Protein AF-A0A947KBM7-F1 (afdb_monomer_lite)

pLDDT: mean 72.54, std 18.6, range [36.53, 95.5]

Secondary structure (DSSP, 8-state):
-HHHHTT-HHHHHHHHHHHHHHHHH-GGG---PSSPHHHHHHHHHHHHHHHHHHHHHHHHHHHHHHHHHHHHHHHHHHHHHHHHHHHHHHTTT-HHHHHTTTTTS--------------------

Foldseek 3Di:
DVVVVVVPLPVVLVVLVVVLVVCVVPVVVDDQDPPGSVVSVVVSVVSVVVVVVVVVVVVVVVVVVVVVVVVVVVVVVVVVVVLVVCCVPCVVPDVVSNCVPVVPDDDDPPPPPDDDDDDDDDDDD

Sequence (125 aa):
MSSKISTRPALLTAQIRQMLHGLNEYTESFVPASPTKTEMESVLTDLEAKLQLQINAAGKAESATQTLYETRDRANFTARRMRDAIYAFFGKHDARIVEFGLDTLKSRKSVVTETETGTEAATTP

Structure (mmCIF, N/CA/C/O backbone):
data_AF-A0A947KBM7-F1
#
_entry.id   AF-A0A947KBM7-F1
#
loop_
_atom_site.group_PDB
_atom_site.id
_atom_site.type_symbol
_atom_site.label_atom_id
_atom_site.label_alt_id
_atom_site.label_comp_id
_atom_site.label_asym_id
_atom_site.label_entity_id
_atom_site.label_seq_id
_atom_site.pdbx_PDB_ins_code
_atom_site.Cartn_x
_atom_site.Cartn_y
_atom_site.Cartn_z
_atom_site.occupancy
_atom_site.B_iso_or_equiv
_atom_site.auth_seq_id
_atom_site.auth_comp_id
_atom_site.auth_asym_id
_atom_site.auth_atom_id
_atom_site.pdbx_PDB_model_num
ATOM 1 N N . MET A 1 1 ? -8.708 -21.489 15.168 1.00 41.66 1 MET A N 1
ATOM 2 C CA . MET A 1 1 ? -9.606 -20.317 15.029 1.00 41.66 1 MET A CA 1
ATOM 3 C C . MET A 1 1 ? -8.831 -19.001 15.173 1.00 41.66 1 MET A C 1
ATOM 5 O O . MET A 1 1 ? -8.898 -18.197 14.257 1.00 41.66 1 MET A O 1
ATOM 9 N N . SER A 1 2 ? -8.019 -18.820 16.226 1.00 53.88 2 SER A N 1
ATOM 10 C CA . SER A 1 2 ? -7.213 -17.600 16.468 1.00 53.88 2 SER A CA 1
ATOM 11 C C . SER A 1 2 ? -6.172 -17.263 15.372 1.00 53.88 2 SER A C 1
ATOM 13 O O . SER A 1 2 ? -6.092 -16.119 14.929 1.00 53.88 2 SER A O 1
ATOM 15 N N . SER A 1 3 ? -5.456 -18.254 14.820 1.00 51.03 3 SER A N 1
ATOM 16 C CA . SER A 1 3 ? -4.372 -18.003 13.844 1.00 51.03 3 SER A CA 1
ATOM 17 C C . SER A 1 3 ? -4.814 -17.433 12.490 1.00 51.03 3 SER A C 1
ATOM 19 O O . SER A 1 3 ? -3.994 -16.883 11.764 1.00 51.03 3 SER A O 1
ATOM 21 N N . LYS A 1 4 ? -6.099 -17.548 12.125 1.00 52.81 4 LYS A N 1
ATOM 22 C CA . LYS A 1 4 ? -6.624 -16.994 10.863 1.00 52.81 4 LYS A CA 1
ATOM 23 C C . LYS A 1 4 ? -7.068 -15.535 11.003 1.00 52.81 4 LYS A C 1
ATOM 25 O O . LYS A 1 4 ? -7.080 -14.815 10.008 1.00 52.81 4 LYS A O 1
ATOM 30 N N . ILE A 1 5 ? -7.403 -15.095 12.217 1.00 53.59 5 ILE A N 1
ATOM 31 C CA . ILE A 1 5 ? -7.858 -13.724 12.491 1.00 53.59 5 ILE A CA 1
ATOM 32 C C . ILE A 1 5 ? -6.657 -12.777 12.604 1.00 53.59 5 ILE A C 1
ATOM 34 O O . ILE A 1 5 ? -6.717 -11.672 12.074 1.00 53.59 5 ILE A O 1
ATOM 38 N N . SER A 1 6 ? -5.529 -13.230 13.168 1.00 56.94 6 SER A N 1
ATOM 39 C CA . SER A 1 6 ? -4.309 -12.405 13.268 1.00 56.94 6 SER A CA 1
ATOM 40 C C . SER A 1 6 ? -3.760 -11.966 11.906 1.00 56.94 6 SER A C 1
ATOM 42 O O . SER A 1 6 ? -3.188 -10.890 11.781 1.00 56.94 6 SER A O 1
ATOM 44 N N . THR A 1 7 ? -3.979 -12.773 10.864 1.00 62.88 7 THR A N 1
ATOM 45 C CA . THR A 1 7 ? -3.552 -12.459 9.490 1.00 62.88 7 THR A CA 1
ATOM 46 C C . THR A 1 7 ? -4.493 -11.507 8.746 1.00 62.88 7 THR A C 1
ATOM 48 O O . THR A 1 7 ? -4.200 -11.116 7.619 1.00 62.88 7 THR A O 1
ATOM 51 N N . ARG A 1 8 ? -5.644 -11.151 9.334 1.00 75.50 8 ARG A N 1
ATOM 52 C CA . ARG A 1 8 ? -6.707 -10.381 8.673 1.00 75.50 8 ARG A CA 1
ATOM 53 C C . ARG A 1 8 ? -7.141 -9.200 9.548 1.00 75.50 8 ARG A C 1
ATOM 55 O O . ARG A 1 8 ? -8.215 -9.262 10.151 1.00 75.50 8 ARG A O 1
ATOM 62 N N . PRO A 1 9 ? -6.353 -8.108 9.585 1.00 78.94 9 PRO A N 1
ATOM 63 C CA . PRO A 1 9 ? -6.628 -6.953 10.441 1.00 78.94 9 PRO A CA 1
ATOM 64 C C . PRO A 1 9 ? -8.023 -6.357 10.209 1.00 78.94 9 PRO A C 1
ATOM 66 O O . PRO A 1 9 ? -8.701 -6.050 11.175 1.00 78.94 9 PRO A O 1
ATOM 69 N N . ALA A 1 10 ? -8.520 -6.318 8.967 1.00 81.31 10 ALA A N 1
ATOM 70 C CA . ALA A 1 10 ? -9.869 -5.824 8.665 1.00 81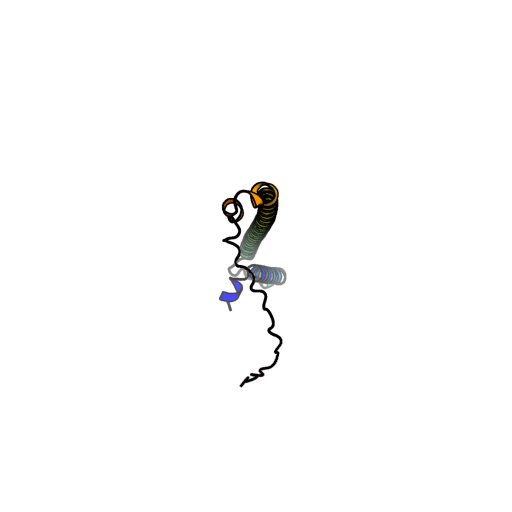.31 10 ALA A CA 1
ATOM 71 C C . ALA A 1 10 ? -11.002 -6.643 9.322 1.00 81.31 10 ALA A C 1
ATOM 73 O O . ALA A 1 10 ? -12.004 -6.078 9.759 1.00 81.31 10 ALA A O 1
ATOM 74 N N . LEU A 1 11 ? -10.850 -7.972 9.419 1.00 84.19 11 LEU A N 1
ATOM 75 C CA . LEU A 1 11 ? -11.830 -8.816 10.114 1.00 84.19 11 LEU A CA 1
ATOM 76 C C . LEU A 1 11 ? -11.767 -8.601 11.625 1.00 84.19 11 LEU A C 1
ATOM 78 O O . LEU A 1 11 ? -12.808 -8.570 12.277 1.00 84.19 11 LEU A O 1
ATOM 82 N N . LEU A 1 12 ? -10.563 -8.420 12.169 1.00 85.25 12 LEU A N 1
ATOM 83 C CA . LEU A 1 12 ? -10.367 -8.114 13.582 1.00 85.25 12 LEU A CA 1
ATOM 84 C C . LEU A 1 12 ? -10.987 -6.752 13.947 1.00 85.25 12 LEU A C 1
ATOM 86 O O . LEU A 1 12 ? -11.706 -6.662 14.937 1.00 85.25 12 LEU A O 1
ATOM 90 N N . THR A 1 13 ? -10.807 -5.725 13.109 1.00 87.00 13 THR A N 1
ATOM 91 C CA . THR A 1 13 ? -11.463 -4.413 13.258 1.00 87.00 13 THR A CA 1
ATOM 92 C C . THR A 1 13 ? -12.987 -4.549 13.290 1.00 87.00 13 THR A C 1
ATOM 94 O O . THR A 1 13 ? -13.643 -3.987 14.165 1.00 87.00 13 THR A O 1
ATOM 97 N N . ALA A 1 14 ? -13.568 -5.329 12.371 1.00 85.94 14 ALA A N 1
ATOM 98 C CA . ALA A 1 14 ? -15.014 -5.552 12.323 1.00 85.94 14 ALA A CA 1
ATOM 99 C C . ALA A 1 14 ? -15.537 -6.264 13.582 1.00 85.94 14 ALA A C 1
ATOM 101 O O . ALA A 1 14 ? -16.569 -5.871 14.124 1.00 85.94 14 ALA A O 1
ATOM 102 N N . GLN A 1 15 ? -14.803 -7.261 14.081 1.00 87.75 15 GLN A N 1
ATOM 103 C CA . GLN A 1 15 ? -15.149 -7.960 15.319 1.00 87.75 15 GLN A CA 1
ATOM 104 C C . GLN A 1 15 ? -15.094 -7.030 16.535 1.00 87.75 15 GLN A C 1
ATOM 106 O O . GLN A 1 15 ? -16.022 -7.031 17.338 1.00 87.75 15 GLN A O 1
ATOM 111 N N . ILE A 1 16 ? -14.058 -6.194 16.658 1.00 88.12 16 ILE A N 1
ATOM 112 C CA . ILE A 1 16 ? -13.946 -5.230 17.764 1.00 88.12 16 ILE A CA 1
ATOM 113 C C . ILE A 1 16 ? -15.085 -4.205 17.720 1.00 88.12 16 ILE A C 1
ATOM 115 O O . ILE A 1 16 ? -15.681 -3.915 18.755 1.00 88.12 16 ILE A O 1
ATOM 119 N N . ARG A 1 17 ? -15.466 -3.722 16.530 1.00 88.88 17 ARG A N 1
ATOM 120 C CA . ARG A 1 17 ? -16.628 -2.834 16.359 1.00 88.88 17 ARG A CA 1
ATOM 121 C C . ARG A 1 17 ? -17.942 -3.501 16.768 1.00 88.88 17 ARG A C 1
ATOM 123 O O . ARG A 1 17 ? -18.750 -2.868 17.439 1.00 88.88 17 ARG A O 1
ATOM 130 N N . GLN A 1 18 ? -18.148 -4.770 16.411 1.00 88.44 18 GLN A N 1
ATOM 131 C CA . GLN A 1 18 ? -19.328 -5.530 16.842 1.00 88.44 18 GLN A CA 1
ATOM 132 C C . GLN A 1 18 ? -19.367 -5.702 18.366 1.00 88.44 18 GLN A C 1
ATOM 134 O O . GLN A 1 18 ? -20.419 -5.521 18.973 1.00 88.44 18 GLN A O 1
ATOM 139 N N . MET A 1 19 ? -18.222 -5.988 18.994 1.00 86.38 19 MET A N 1
ATOM 140 C CA . MET A 1 19 ? -18.129 -6.091 20.454 1.00 86.38 19 MET A CA 1
ATOM 141 C C . MET A 1 19 ? -18.422 -4.747 21.135 1.00 86.38 19 MET A C 1
ATOM 143 O O . MET A 1 19 ? -19.223 -4.705 22.063 1.00 86.38 19 MET A O 1
ATOM 147 N N . LEU A 1 20 ? -17.853 -3.638 20.645 1.00 86.44 20 LEU A N 1
ATOM 148 C CA . LEU A 1 20 ? -18.151 -2.291 21.154 1.00 86.44 20 LEU A CA 1
ATOM 149 C C . LEU A 1 20 ? -19.629 -1.918 21.001 1.00 86.44 20 LEU A C 1
ATOM 151 O O . LEU A 1 20 ? -20.196 -1.283 21.887 1.00 86.44 20 LEU A O 1
ATOM 155 N N . HIS A 1 21 ? -20.262 -2.323 19.899 1.00 87.00 21 HIS A N 1
ATOM 156 C CA . HIS A 1 21 ? -21.684 -2.086 19.690 1.00 87.00 21 HIS A CA 1
ATOM 157 C C . HIS A 1 21 ? -22.537 -2.813 20.735 1.00 87.00 21 HIS A C 1
ATOM 159 O O . HIS A 1 21 ? -23.377 -2.173 21.362 1.00 87.00 21 HIS A O 1
ATOM 165 N N . GLY A 1 22 ? -22.256 -4.095 20.996 1.00 83.38 22 GLY A N 1
ATOM 166 C CA . GLY A 1 22 ? -22.943 -4.856 22.042 1.00 83.38 22 GLY A CA 1
ATOM 167 C C . GLY A 1 22 ? -22.728 -4.271 23.443 1.00 83.38 22 GLY A C 1
ATOM 168 O O . GLY A 1 22 ? -23.668 -4.185 24.226 1.00 83.38 22 GLY A O 1
ATOM 169 N N . LEU A 1 23 ? -21.522 -3.779 23.747 1.00 80.62 23 LEU A N 1
ATOM 170 C CA . LEU A 1 23 ? -21.248 -3.089 25.016 1.00 80.62 23 LEU A CA 1
ATOM 171 C C . LEU A 1 23 ? -22.052 -1.791 25.182 1.00 80.62 23 LEU A C 1
ATOM 173 O O . LEU A 1 23 ? -22.380 -1.417 26.305 1.00 80.62 23 LEU A O 1
ATOM 177 N N . ASN A 1 24 ? -22.367 -1.104 24.083 1.00 82.06 24 ASN A N 1
ATOM 178 C CA . ASN A 1 24 ? -23.186 0.108 24.105 1.00 82.06 24 ASN A CA 1
ATOM 179 C C . ASN A 1 24 ? -24.685 -0.183 24.222 1.00 82.06 24 ASN A C 1
ATOM 181 O O . ASN A 1 24 ? -25.406 0.632 24.788 1.00 82.06 24 ASN A O 1
ATOM 185 N N . GLU A 1 25 ? -25.156 -1.308 23.684 1.00 83.19 25 GLU A N 1
ATOM 186 C CA . GLU A 1 25 ? -26.571 -1.695 23.754 1.00 83.19 25 GLU A CA 1
ATOM 187 C C . GLU A 1 25 ? -26.951 -2.305 25.110 1.00 83.19 25 GLU A C 1
ATOM 189 O O . GLU A 1 25 ? -28.067 -2.103 25.580 1.00 83.19 25 GLU A O 1
ATOM 194 N N . TYR A 1 26 ? -26.025 -3.010 25.766 1.00 77.00 26 TYR A N 1
ATOM 195 C CA . TYR A 1 26 ? -26.283 -3.770 26.996 1.00 77.00 26 TYR A CA 1
ATOM 196 C C . TYR A 1 26 ? -25.571 -3.190 28.229 1.00 77.00 26 TYR A C 1
ATOM 198 O O . TYR A 1 26 ? -25.014 -3.929 29.047 1.00 77.00 26 TYR A O 1
ATOM 206 N N . THR A 1 27 ? -25.590 -1.863 28.376 1.00 69.44 27 THR A N 1
ATOM 207 C CA . THR A 1 27 ? -24.880 -1.125 29.440 1.00 69.44 27 THR A CA 1
ATOM 208 C C . THR A 1 27 ? -25.357 -1.465 30.855 1.00 69.44 27 THR A C 1
ATOM 210 O O . THR A 1 27 ? -24.538 -1.527 31.766 1.00 69.44 27 THR A O 1
ATOM 213 N N . GLU A 1 28 ? -26.651 -1.736 31.049 1.00 65.56 28 GLU A N 1
ATOM 214 C CA . GLU A 1 28 ? -27.248 -2.022 32.369 1.00 65.56 28 GLU A CA 1
ATOM 215 C C . GLU A 1 28 ? -26.870 -3.403 32.930 1.00 65.56 28 GLU A C 1
ATOM 217 O O . GLU A 1 28 ? -26.848 -3.615 34.140 1.00 65.56 28 GLU A O 1
ATOM 222 N N . SER A 1 29 ? -26.533 -4.345 32.049 1.00 64.50 29 SER A N 1
ATOM 223 C CA . SER A 1 29 ? -26.088 -5.705 32.383 1.00 64.50 29 SER A CA 1
ATOM 224 C C . SER A 1 29 ? -24.564 -5.846 32.443 1.00 64.50 29 SER A C 1
ATOM 226 O O . SER A 1 29 ? -24.052 -6.912 32.792 1.00 64.50 29 SER A O 1
ATOM 228 N N . PHE A 1 30 ? -23.826 -4.788 32.097 1.00 60.47 30 PHE A N 1
ATOM 229 C CA . PHE A 1 30 ? -22.375 -4.825 32.012 1.00 60.47 30 PHE A CA 1
ATOM 230 C C . PHE A 1 30 ? -21.730 -4.374 33.326 1.00 60.47 30 PHE A C 1
ATOM 232 O O . PHE A 1 30 ? -21.521 -3.191 33.584 1.00 60.47 30 PHE A O 1
ATOM 239 N N . VAL A 1 31 ? -21.364 -5.344 34.163 1.00 64.06 31 VAL A N 1
ATOM 240 C CA . VAL A 1 31 ? -20.375 -5.128 35.228 1.00 64.06 31 VAL A CA 1
ATOM 241 C C . VAL A 1 31 ? -19.013 -4.982 34.541 1.00 64.06 31 VAL A C 1
ATOM 243 O O . VAL A 1 31 ? -18.712 -5.821 33.692 1.00 64.06 31 VAL A O 1
ATOM 246 N N . PRO A 1 32 ? -18.187 -3.960 34.847 1.00 62.28 32 PRO A N 1
ATOM 247 C CA . PRO A 1 32 ? -16.929 -3.746 34.142 1.00 62.28 32 PRO A CA 1
ATOM 248 C C . PRO A 1 32 ? -16.002 -4.950 34.340 1.00 62.28 32 PRO A C 1
ATOM 250 O O . PRO A 1 32 ? -15.342 -5.095 35.367 1.00 62.28 32 PRO A O 1
ATOM 253 N N . ALA A 1 33 ? -15.976 -5.824 33.340 1.00 66.06 33 ALA A N 1
ATOM 254 C CA . ALA A 1 33 ? -15.047 -6.929 33.230 1.00 66.06 33 ALA A CA 1
ATOM 255 C C . ALA A 1 33 ? -13.924 -6.498 32.287 1.00 66.06 33 ALA A C 1
ATOM 257 O O . ALA A 1 33 ? -14.186 -5.950 31.219 1.00 66.06 33 ALA A O 1
ATOM 258 N N . SER A 1 34 ? -12.675 -6.715 32.699 1.00 65.94 34 SER A N 1
ATOM 259 C CA . SER A 1 34 ? -11.510 -6.495 31.840 1.00 65.94 34 SER A CA 1
ATOM 260 C C . SER A 1 34 ? -11.619 -7.369 30.580 1.00 65.94 34 SER A C 1
ATOM 262 O O . SER A 1 34 ? -11.932 -8.558 30.714 1.00 65.94 34 SER A O 1
ATOM 264 N N . PRO A 1 35 ? -11.346 -6.837 29.373 1.00 69.44 35 PRO A N 1
ATOM 265 C CA . PRO A 1 35 ? -10.906 -5.470 29.058 1.00 69.44 35 PRO A CA 1
ATOM 266 C C . PRO A 1 35 ? -12.032 -4.423 29.093 1.00 69.44 35 PRO A C 1
ATOM 268 O O . PRO A 1 35 ? -13.174 -4.695 28.730 1.00 69.44 35 PRO A O 1
ATOM 271 N N . THR A 1 36 ? -11.696 -3.198 29.502 1.00 83.00 36 THR A N 1
ATOM 272 C CA . THR A 1 36 ? -12.666 -2.094 29.567 1.00 83.00 36 THR A CA 1
ATOM 273 C C . THR A 1 36 ? -13.065 -1.605 28.171 1.00 83.00 36 THR A C 1
ATOM 275 O O . THR A 1 36 ? -12.319 -1.736 27.199 1.00 83.00 36 THR A O 1
ATOM 278 N N . LYS A 1 37 ? -14.240 -0.973 28.060 1.00 82.06 37 LYS A N 1
ATOM 279 C CA . LYS A 1 37 ? -14.694 -0.344 26.809 1.00 82.06 37 LYS A CA 1
ATOM 280 C C . LYS A 1 37 ? -13.647 0.629 26.247 1.00 82.06 37 LYS A C 1
ATOM 282 O O . LYS A 1 37 ? -13.345 0.581 25.060 1.00 82.06 37 LYS A O 1
ATOM 287 N N . THR A 1 38 ? -13.057 1.457 27.107 1.00 84.62 38 THR A N 1
ATOM 288 C CA . THR A 1 38 ? -12.034 2.438 26.724 1.00 84.62 38 THR A CA 1
ATOM 289 C C . THR A 1 38 ? -10.765 1.769 26.191 1.00 84.62 38 THR A C 1
ATOM 291 O O . THR A 1 38 ? -10.182 2.239 25.216 1.00 84.62 38 THR A O 1
ATOM 294 N N . GLU A 1 39 ? -10.348 0.645 26.783 1.00 86.00 39 GLU A N 1
ATOM 295 C CA . GLU A 1 39 ? -9.229 -0.160 26.272 1.00 86.00 39 GLU A CA 1
ATOM 296 C C . GLU A 1 39 ? -9.543 -0.721 24.880 1.00 86.00 39 GLU A C 1
ATOM 298 O O . GLU A 1 39 ? -8.703 -0.661 23.985 1.00 86.00 39 GLU A O 1
ATOM 303 N N . MET A 1 40 ? -10.766 -1.211 24.655 1.00 86.50 40 MET A N 1
ATOM 304 C CA . MET A 1 40 ? -11.183 -1.697 23.337 1.00 86.50 40 MET A CA 1
ATOM 305 C C . MET A 1 40 ? -11.244 -0.584 22.278 1.00 86.50 40 MET A C 1
ATOM 307 O O . MET A 1 40 ? -10.844 -0.816 21.137 1.00 86.50 40 MET A O 1
ATOM 311 N N . GLU A 1 41 ? -11.706 0.617 22.633 1.00 89.88 41 GLU A N 1
ATOM 312 C CA . GLU A 1 41 ? -11.709 1.792 21.745 1.00 89.88 41 GLU A CA 1
ATOM 313 C C . GLU A 1 41 ? -10.285 2.248 21.394 1.00 89.88 41 GLU A C 1
ATOM 315 O O . GLU A 1 41 ? -9.992 2.549 20.233 1.00 89.88 41 GLU A O 1
ATOM 320 N N . SER A 1 42 ? -9.380 2.236 22.376 1.00 90.06 42 SER A N 1
ATOM 321 C CA . SER A 1 42 ? -7.950 2.497 22.180 1.00 90.06 42 SER A CA 1
ATOM 322 C C . SER A 1 42 ? -7.334 1.500 21.196 1.00 90.06 42 SER A C 1
ATOM 324 O O . SER A 1 42 ? -6.725 1.913 20.208 1.00 90.06 42 SER A O 1
ATOM 326 N N . VAL A 1 43 ? -7.544 0.198 21.413 1.00 89.56 43 VAL A N 1
ATOM 327 C CA . VAL A 1 43 ? -7.013 -0.857 20.538 1.00 89.56 43 VAL A CA 1
ATOM 328 C C . VAL A 1 43 ? -7.588 -0.750 19.126 1.00 89.56 43 VAL A C 1
ATOM 330 O O . VAL A 1 43 ? -6.857 -0.939 18.152 1.00 89.56 43 VAL A O 1
ATOM 333 N N . LEU A 1 44 ? -8.878 -0.426 18.991 1.00 91.12 44 LEU A N 1
ATOM 334 C CA . LEU A 1 44 ? -9.508 -0.216 17.689 1.00 91.12 44 LEU A CA 1
ATOM 335 C C . LEU A 1 44 ? -8.859 0.952 16.938 1.00 91.12 44 LEU A C 1
ATOM 337 O O . LEU A 1 44 ? -8.495 0.801 15.773 1.00 91.12 44 LEU A O 1
ATOM 341 N N . THR A 1 45 ? -8.684 2.086 17.617 1.00 92.31 45 THR A N 1
ATOM 342 C CA . THR A 1 45 ? -8.092 3.300 17.041 1.00 92.31 45 THR A CA 1
ATOM 343 C C . THR A 1 45 ? -6.661 3.046 16.571 1.00 92.31 45 THR A C 1
ATOM 345 O O . THR A 1 45 ? -6.303 3.382 15.439 1.00 92.31 45 THR A O 1
ATOM 348 N N . ASP A 1 46 ? -5.852 2.386 17.401 1.00 91.38 46 ASP A N 1
ATOM 349 C CA . ASP A 1 46 ? -4.479 2.028 17.049 1.00 91.38 46 ASP A CA 1
ATOM 350 C C . ASP A 1 46 ? -4.433 1.069 15.853 1.00 91.38 46 ASP A C 1
ATOM 352 O O . ASP A 1 46 ? -3.645 1.265 14.923 1.00 91.38 46 ASP A O 1
ATOM 356 N N . LEU A 1 47 ? -5.298 0.051 15.835 1.00 89.00 47 LEU A N 1
ATOM 357 C CA . LEU A 1 47 ? -5.364 -0.915 14.740 1.00 89.00 47 LEU A CA 1
ATOM 358 C C . LEU A 1 47 ? -5.755 -0.246 13.414 1.00 89.00 47 LEU A C 1
ATOM 360 O O . LEU A 1 47 ? -5.139 -0.523 12.382 1.00 89.00 47 LEU A O 1
ATOM 364 N N . GLU A 1 48 ? -6.740 0.651 13.432 1.00 91.12 48 GLU A N 1
ATOM 365 C CA . GLU A 1 48 ? -7.174 1.412 12.256 1.00 91.12 48 GLU A CA 1
ATOM 366 C C . GLU A 1 48 ? -6.067 2.339 11.741 1.00 91.12 48 GLU A C 1
ATOM 368 O O . GLU A 1 48 ? -5.792 2.365 10.537 1.00 91.12 48 GLU A O 1
ATOM 373 N N . ALA A 1 49 ? -5.353 3.023 12.640 1.00 89.94 49 ALA A N 1
ATOM 374 C CA . ALA A 1 49 ? -4.219 3.866 12.275 1.00 89.94 49 ALA A CA 1
ATOM 375 C C . ALA A 1 49 ? -3.096 3.058 11.600 1.00 89.94 49 ALA A C 1
ATOM 377 O O . ALA A 1 49 ? -2.552 3.470 10.569 1.00 89.94 49 ALA A O 1
ATOM 378 N N . LYS A 1 50 ? -2.753 1.880 12.140 1.00 89.12 50 LYS A N 1
ATOM 379 C CA . LYS A 1 50 ? -1.736 1.000 11.539 1.00 89.12 50 LYS A CA 1
ATOM 380 C C . LYS A 1 50 ? -2.187 0.422 10.198 1.00 89.12 50 LYS A C 1
ATOM 382 O O . LYS A 1 50 ? -1.375 0.360 9.274 1.00 89.12 50 LYS A O 1
ATOM 387 N N . LEU A 1 51 ? -3.462 0.056 10.059 1.00 88.00 51 LEU A N 1
ATOM 388 C CA . LEU A 1 51 ? -4.015 -0.430 8.795 1.00 88.00 51 LEU A CA 1
ATOM 389 C C . LEU A 1 51 ? -3.952 0.652 7.709 1.00 88.00 51 LEU A C 1
ATOM 391 O O . LEU A 1 51 ? -3.512 0.380 6.591 1.00 88.00 51 LEU A O 1
ATOM 395 N N . GLN A 1 52 ? -4.307 1.894 8.047 1.00 89.12 52 GLN A N 1
ATOM 396 C CA . GLN A 1 52 ? -4.226 3.013 7.110 1.00 89.12 52 GLN A CA 1
ATOM 397 C C . GLN A 1 52 ? -2.783 3.289 6.666 1.00 89.12 52 GLN A C 1
ATOM 399 O O . GLN A 1 52 ? -2.530 3.535 5.485 1.00 89.12 52 GLN A O 1
ATOM 404 N N . LEU A 1 53 ? -1.814 3.209 7.585 1.00 90.19 53 LEU A N 1
ATOM 405 C CA . LEU A 1 53 ? -0.393 3.334 7.247 1.00 90.19 53 LEU A CA 1
ATOM 406 C C . LEU A 1 53 ? 0.059 2.252 6.259 1.00 90.19 53 LEU A C 1
ATOM 408 O O . LEU A 1 53 ? 0.774 2.563 5.305 1.00 90.19 53 LEU A O 1
ATOM 412 N N . GLN A 1 54 ? -0.377 1.006 6.455 1.00 86.88 54 GLN A N 1
ATOM 413 C CA . GLN A 1 54 ? -0.060 -0.096 5.548 1.00 86.88 54 GLN A CA 1
ATOM 414 C C . GLN A 1 54 ? -0.653 0.125 4.150 1.00 86.88 54 GLN A C 1
ATOM 416 O O . GLN A 1 54 ? 0.053 -0.060 3.160 1.00 86.88 54 GLN A O 1
ATOM 421 N N . ILE A 1 55 ? -1.913 0.564 4.059 1.00 88.38 55 ILE A N 1
ATOM 422 C CA . ILE A 1 55 ? -2.572 0.888 2.782 1.00 88.38 55 ILE A CA 1
ATOM 423 C C . ILE A 1 55 ? -1.807 1.996 2.050 1.00 88.38 55 ILE A C 1
ATOM 425 O O . ILE A 1 55 ? -1.488 1.860 0.870 1.00 88.38 55 ILE A O 1
ATOM 429 N N . ASN A 1 56 ? -1.438 3.063 2.760 1.00 90.75 56 ASN A N 1
ATOM 430 C CA . ASN A 1 56 ? -0.675 4.167 2.182 1.00 90.75 56 ASN A CA 1
ATOM 431 C C . ASN A 1 56 ? 0.708 3.709 1.683 1.00 90.75 56 ASN A C 1
ATOM 433 O O . ASN A 1 56 ? 1.164 4.149 0.627 1.00 90.75 56 ASN A O 1
ATOM 437 N N . ALA A 1 57 ? 1.386 2.830 2.427 1.00 86.88 57 ALA A N 1
ATOM 438 C CA . ALA A 1 57 ? 2.670 2.265 2.019 1.00 86.88 57 ALA A CA 1
ATOM 439 C C . ALA A 1 57 ? 2.535 1.371 0.776 1.00 86.88 57 ALA A C 1
ATOM 441 O O . ALA A 1 57 ? 3.351 1.481 -0.139 1.00 86.88 57 ALA A O 1
ATOM 442 N N . ALA A 1 58 ? 1.489 0.543 0.709 1.00 88.19 58 ALA A N 1
ATOM 443 C CA . ALA A 1 58 ? 1.192 -0.284 -0.457 1.00 88.19 58 ALA A CA 1
ATOM 444 C C . ALA A 1 58 ? 0.921 0.572 -1.704 1.00 88.19 58 ALA A C 1
ATOM 446 O O . ALA A 1 58 ? 1.533 0.332 -2.741 1.00 88.19 58 ALA A O 1
ATOM 447 N N . GLY A 1 59 ? 0.109 1.629 -1.587 1.00 89.38 59 GLY A N 1
ATOM 448 C CA . GLY A 1 59 ? -0.156 2.548 -2.700 1.00 89.38 59 GLY A CA 1
ATOM 449 C C . GLY A 1 59 ? 1.103 3.270 -3.200 1.00 89.38 59 GLY A C 1
ATOM 450 O O . GLY A 1 59 ? 1.312 3.410 -4.405 1.00 89.38 59 GLY A O 1
ATOM 451 N N . LYS A 1 60 ? 2.007 3.669 -2.291 1.00 91.31 60 LYS A N 1
ATOM 452 C CA . LYS A 1 60 ? 3.320 4.227 -2.670 1.00 91.31 60 LYS A CA 1
ATOM 453 C C . LYS A 1 60 ? 4.188 3.207 -3.411 1.00 91.31 60 LYS A C 1
ATOM 455 O O . LYS A 1 60 ? 4.835 3.566 -4.392 1.00 91.31 60 LYS A O 1
ATOM 460 N N . ALA A 1 61 ? 4.209 1.955 -2.954 1.00 87.81 61 ALA A N 1
ATOM 461 C CA . ALA A 1 61 ? 4.973 0.890 -3.597 1.00 87.81 61 ALA A CA 1
ATOM 462 C C . ALA A 1 61 ? 4.433 0.560 -4.999 1.00 87.81 61 ALA A C 1
ATOM 464 O O . ALA A 1 61 ? 5.217 0.381 -5.933 1.00 87.81 61 ALA A O 1
ATOM 465 N N . GLU A 1 62 ? 3.110 0.536 -5.168 1.00 92.50 62 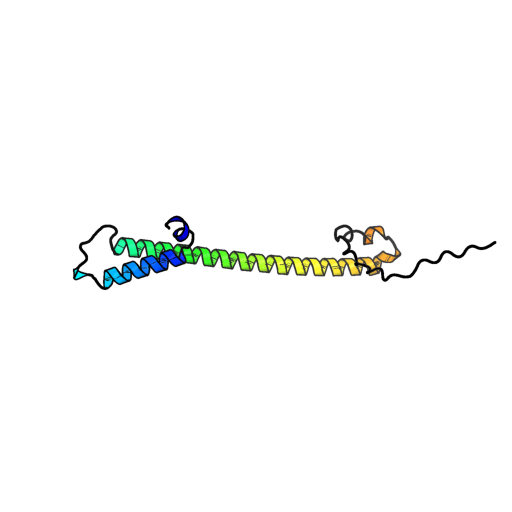GLU A N 1
ATOM 466 C CA . GLU A 1 62 ? 2.453 0.326 -6.461 1.00 92.50 62 GLU A CA 1
ATOM 467 C C . GLU A 1 62 ? 2.793 1.449 -7.449 1.00 92.50 62 GLU A C 1
ATOM 469 O O . GLU A 1 62 ? 3.276 1.179 -8.548 1.00 92.50 62 GLU A O 1
ATOM 474 N N . SER A 1 63 ? 2.666 2.709 -7.024 1.00 93.25 63 SER A N 1
ATOM 475 C CA . SER A 1 63 ? 3.032 3.869 -7.845 1.00 93.25 63 SER A CA 1
ATOM 476 C C . SER A 1 63 ? 4.517 3.870 -8.243 1.00 93.25 63 SER A C 1
ATOM 478 O O . SER A 1 63 ? 4.858 4.123 -9.404 1.00 93.25 63 SER A O 1
ATOM 480 N N . ALA A 1 64 ? 5.415 3.526 -7.314 1.00 91.25 64 ALA A N 1
ATOM 481 C CA . ALA A 1 64 ? 6.843 3.397 -7.604 1.00 91.25 64 ALA A CA 1
ATOM 482 C C . ALA A 1 64 ? 7.123 2.276 -8.620 1.00 91.25 64 ALA A C 1
ATOM 484 O O . ALA A 1 64 ? 7.930 2.446 -9.535 1.00 91.25 64 ALA A O 1
ATOM 485 N N . THR A 1 65 ? 6.420 1.150 -8.493 1.00 92.62 65 THR A N 1
ATOM 486 C CA . THR A 1 65 ? 6.527 0.013 -9.415 1.00 92.62 65 THR A CA 1
ATOM 487 C C . THR A 1 65 ? 6.027 0.379 -10.812 1.00 92.62 65 THR A C 1
ATOM 489 O O . THR A 1 65 ? 6.684 0.065 -11.805 1.00 92.62 65 THR A O 1
ATOM 492 N N . GLN A 1 66 ? 4.912 1.103 -10.906 1.00 94.94 66 GLN A N 1
ATOM 493 C CA . GLN A 1 66 ? 4.405 1.611 -12.177 1.00 94.94 66 GLN A CA 1
ATOM 494 C C . GLN A 1 66 ? 5.418 2.552 -12.848 1.00 94.94 66 GLN A C 1
ATOM 496 O O . GLN A 1 66 ? 5.775 2.350 -14.008 1.00 94.94 66 GLN A O 1
ATOM 501 N N . THR A 1 67 ? 5.959 3.514 -12.096 1.00 95.12 67 THR A N 1
ATOM 502 C CA . THR A 1 67 ? 6.972 4.462 -12.592 1.00 95.12 67 THR A CA 1
ATOM 503 C C . THR A 1 67 ? 8.223 3.743 -13.111 1.00 95.12 67 THR A C 1
ATOM 505 O O . THR A 1 67 ? 8.794 4.116 -14.143 1.00 95.12 67 THR A O 1
ATOM 508 N N . LEU A 1 68 ? 8.653 2.682 -12.421 1.00 94.19 68 LEU A N 1
ATOM 509 C CA . LEU A 1 68 ? 9.771 1.848 -12.854 1.00 94.19 68 LEU A CA 1
ATOM 510 C C . LEU A 1 68 ? 9.481 1.182 -14.205 1.00 94.19 68 LEU A C 1
ATOM 512 O O . LEU A 1 68 ? 10.340 1.206 -15.088 1.00 94.19 68 LEU A O 1
ATOM 516 N N . TYR A 1 69 ? 8.290 0.610 -14.387 1.00 94.56 69 TYR A N 1
ATOM 517 C CA . TYR A 1 69 ? 7.920 -0.031 -15.649 1.00 94.56 69 TYR A CA 1
ATOM 518 C C . TYR A 1 69 ? 7.796 0.964 -16.802 1.00 94.56 69 TYR A C 1
ATOM 520 O O . TYR A 1 69 ? 8.318 0.696 -17.883 1.00 94.56 69 TYR A O 1
ATOM 528 N N . GLU A 1 70 ? 7.218 2.139 -16.568 1.00 95.50 70 GLU A N 1
ATOM 529 C CA . GLU A 1 70 ? 7.165 3.210 -17.570 1.00 95.50 70 GLU A CA 1
ATOM 530 C C . GLU A 1 70 ? 8.574 3.658 -17.991 1.00 95.50 70 GLU A C 1
ATOM 532 O O . GLU A 1 70 ? 8.870 3.812 -19.180 1.00 95.50 70 GLU A O 1
ATOM 537 N N . THR A 1 71 ? 9.480 3.807 -17.021 1.00 94.31 71 THR A N 1
ATOM 538 C CA . THR A 1 71 ? 10.882 4.168 -17.276 1.00 94.31 71 THR A CA 1
ATOM 539 C C . THR A 1 71 ? 11.610 3.068 -18.047 1.00 94.31 71 THR A C 1
ATOM 541 O O . THR A 1 71 ? 12.317 3.357 -19.015 1.00 94.31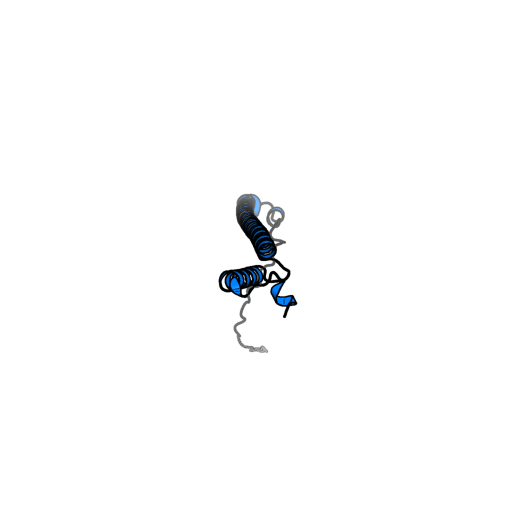 71 THR A O 1
ATOM 544 N N . ARG A 1 72 ? 11.406 1.800 -17.668 1.00 93.12 72 ARG A N 1
ATOM 545 C CA . ARG A 1 72 ? 11.948 0.629 -18.371 1.00 93.12 72 ARG A CA 1
ATOM 546 C C . ARG A 1 72 ? 11.493 0.603 -19.828 1.00 93.12 72 ARG A C 1
ATOM 548 O O . ARG A 1 72 ? 12.306 0.375 -20.722 1.00 93.12 72 ARG A O 1
ATOM 555 N N . ASP A 1 73 ? 10.213 0.841 -20.081 1.00 92.19 73 ASP A N 1
ATOM 556 C CA . ASP A 1 73 ? 9.651 0.777 -21.429 1.00 92.19 73 ASP A CA 1
ATOM 557 C C . ASP A 1 73 ? 10.158 1.933 -22.299 1.00 92.19 73 ASP A C 1
ATOM 559 O O . ASP A 1 73 ? 10.538 1.717 -23.454 1.00 92.19 73 ASP A O 1
ATOM 563 N N . ARG A 1 74 ? 10.298 3.134 -21.722 1.00 91.62 74 ARG A N 1
ATOM 564 C CA . ARG A 1 74 ? 10.953 4.269 -22.387 1.00 91.62 74 ARG A CA 1
ATOM 565 C C . ARG A 1 74 ? 12.416 3.970 -22.718 1.00 91.62 74 ARG A C 1
ATOM 567 O O . ARG A 1 74 ? 12.846 4.233 -23.839 1.00 91.62 74 ARG A O 1
ATOM 574 N N . ALA A 1 75 ? 13.171 3.396 -21.782 1.00 91.00 75 ALA A N 1
ATOM 575 C CA . ALA A 1 75 ? 14.564 3.013 -22.008 1.00 91.00 75 ALA A CA 1
ATOM 576 C C . ALA A 1 75 ? 14.687 1.971 -23.132 1.00 91.00 75 ALA A C 1
ATOM 578 O O . ALA A 1 75 ? 15.508 2.131 -24.035 1.00 91.00 75 ALA A O 1
ATOM 579 N N . ASN A 1 76 ? 13.816 0.957 -23.137 1.00 88.19 76 ASN A N 1
ATOM 580 C CA . ASN A 1 76 ? 13.755 -0.049 -24.197 1.00 88.19 76 ASN A CA 1
ATOM 581 C C . ASN A 1 76 ? 13.449 0.566 -25.566 1.00 88.19 76 ASN A C 1
ATOM 583 O O . ASN A 1 76 ? 14.070 0.195 -26.562 1.00 88.19 76 ASN A O 1
ATOM 587 N N . PHE A 1 77 ? 12.507 1.506 -25.633 1.00 88.19 77 PHE A N 1
ATOM 588 C CA . PHE A 1 77 ? 12.181 2.203 -26.873 1.00 88.19 77 PHE A CA 1
ATOM 589 C C . PHE A 1 77 ? 13.369 3.017 -27.400 1.00 88.19 77 PHE A C 1
ATOM 591 O O . PHE A 1 77 ? 13.718 2.907 -28.576 1.00 88.19 77 PHE A O 1
ATOM 598 N N . THR A 1 78 ? 14.037 3.777 -26.531 1.00 87.88 78 THR A N 1
ATOM 599 C CA . THR 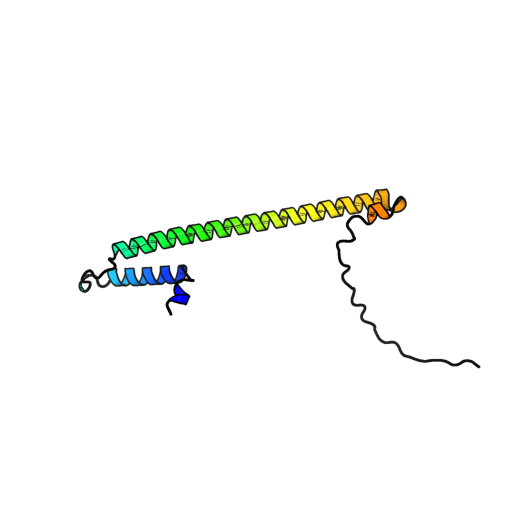A 1 78 ? 15.241 4.537 -26.895 1.00 87.88 78 THR A CA 1
ATOM 600 C C . THR A 1 78 ? 16.358 3.614 -27.376 1.00 87.88 78 THR A C 1
ATOM 602 O O . THR A 1 78 ? 16.962 3.879 -28.414 1.00 87.88 78 THR A O 1
ATOM 605 N N . ALA A 1 79 ? 16.595 2.498 -26.682 1.00 85.62 79 ALA A N 1
ATOM 606 C CA . ALA A 1 79 ? 17.598 1.514 -27.077 1.00 85.62 79 ALA A CA 1
ATOM 607 C C . ALA A 1 79 ? 17.300 0.904 -28.456 1.00 85.62 79 ALA A C 1
ATOM 609 O O . ALA A 1 79 ? 18.213 0.758 -29.267 1.00 85.62 79 ALA A O 1
ATOM 610 N N . ARG A 1 80 ? 16.029 0.598 -28.757 1.00 84.06 80 ARG A N 1
ATOM 611 C CA . ARG A 1 80 ? 15.614 0.123 -30.088 1.00 84.06 80 ARG A CA 1
ATOM 612 C C . ARG A 1 80 ? 15.865 1.169 -31.166 1.00 84.06 80 ARG A C 1
ATOM 614 O O . ARG A 1 80 ? 16.495 0.853 -32.162 1.00 84.06 80 ARG A O 1
ATOM 621 N N . ARG A 1 81 ? 15.467 2.423 -30.944 1.00 84.44 81 ARG A N 1
ATOM 622 C CA . ARG A 1 81 ? 15.712 3.503 -31.915 1.00 84.44 81 ARG A CA 1
ATOM 623 C C . ARG A 1 81 ? 17.196 3.732 -32.175 1.00 84.44 81 ARG A C 1
ATOM 625 O O . ARG A 1 81 ? 17.587 3.956 -33.315 1.00 84.44 81 ARG A O 1
ATOM 632 N N . MET A 1 82 ? 18.011 3.681 -31.123 1.00 82.94 82 MET A N 1
ATOM 633 C CA . MET A 1 82 ? 19.459 3.819 -31.250 1.00 82.94 82 MET A CA 1
ATOM 634 C C . MET A 1 82 ? 20.052 2.646 -32.029 1.00 82.94 82 MET A C 1
ATOM 636 O O . MET A 1 82 ? 20.888 2.853 -32.903 1.00 82.94 82 MET A O 1
ATOM 640 N N . ARG A 1 83 ? 19.572 1.425 -31.765 1.00 77.19 83 ARG A N 1
ATOM 641 C CA . ARG A 1 83 ? 19.928 0.239 -32.542 1.00 77.19 83 ARG A CA 1
ATOM 642 C C . ARG A 1 83 ? 19.575 0.434 -34.013 1.00 77.19 83 ARG A C 1
ATOM 644 O O . ARG A 1 83 ? 20.471 0.363 -34.839 1.00 77.19 83 ARG A O 1
ATOM 651 N N . ASP A 1 84 ? 18.331 0.763 -34.343 1.00 78.56 84 ASP A N 1
ATOM 652 C CA . ASP A 1 84 ? 17.898 0.946 -35.734 1.00 78.56 84 ASP A CA 1
ATOM 653 C C . ASP A 1 84 ? 18.739 2.011 -36.461 1.00 78.56 84 ASP A C 1
ATOM 655 O O . ASP A 1 84 ? 19.137 1.817 -37.610 1.00 78.56 84 ASP A O 1
ATOM 659 N N . ALA A 1 85 ? 19.091 3.104 -35.774 1.00 80.19 85 ALA A N 1
ATOM 660 C CA . ALA A 1 85 ? 19.996 4.119 -36.306 1.00 80.19 85 ALA A CA 1
ATOM 661 C C . ALA A 1 85 ? 21.404 3.557 -36.575 1.00 80.19 85 ALA A C 1
ATOM 663 O O . ALA A 1 85 ? 21.935 3.735 -37.669 1.00 80.19 85 ALA A O 1
ATOM 664 N N . ILE A 1 86 ? 22.000 2.832 -35.622 1.00 79.50 86 ILE A N 1
ATOM 665 C CA . ILE A 1 86 ? 23.317 2.199 -35.802 1.00 79.50 86 ILE A CA 1
ATOM 666 C C . ILE A 1 86 ? 23.293 1.221 -36.984 1.00 79.50 86 ILE A C 1
ATOM 668 O O . ILE A 1 86 ? 24.211 1.243 -37.800 1.00 79.50 86 ILE A O 1
ATOM 672 N N . TYR A 1 87 ? 22.237 0.417 -37.131 1.00 73.56 87 TYR A N 1
ATOM 673 C CA . TYR A 1 87 ? 22.069 -0.486 -38.274 1.00 73.56 87 TYR A CA 1
ATOM 674 C C . TYR A 1 87 ? 22.009 0.281 -39.601 1.00 73.56 87 TYR A C 1
ATOM 676 O O . TYR A 1 87 ? 22.674 -0.107 -40.561 1.00 73.56 87 TYR A O 1
ATOM 684 N N . ALA A 1 88 ? 21.256 1.383 -39.662 1.00 75.12 88 ALA A N 1
ATOM 685 C CA . ALA A 1 88 ? 21.138 2.194 -40.873 1.00 75.12 88 ALA A CA 1
ATOM 686 C C . ALA A 1 88 ? 22.475 2.828 -41.302 1.00 75.12 88 ALA A C 1
ATOM 688 O O . ALA A 1 88 ? 22.757 2.897 -42.499 1.00 75.12 88 ALA A O 1
ATOM 689 N N . PHE A 1 89 ? 23.303 3.263 -40.344 1.00 72.81 89 PHE A N 1
ATOM 690 C CA . PHE A 1 89 ? 24.575 3.941 -40.623 1.00 72.81 89 PHE A CA 1
ATOM 691 C C . PHE A 1 89 ? 25.770 2.988 -40.776 1.00 72.81 89 PHE A C 1
ATOM 693 O O . PHE A 1 89 ? 26.608 3.196 -41.649 1.00 72.81 89 PHE A O 1
ATOM 700 N N . PHE A 1 90 ? 25.857 1.936 -39.961 1.00 67.94 90 PHE A N 1
ATOM 701 C CA . PHE A 1 90 ? 27.033 1.058 -39.877 1.00 67.94 90 PHE A CA 1
ATOM 702 C C . PHE A 1 90 ? 26.785 -0.370 -40.371 1.00 67.94 90 PHE A C 1
ATOM 704 O O . PHE A 1 90 ? 27.743 -1.122 -40.539 1.00 67.94 90 PHE A O 1
ATOM 711 N N . GLY A 1 91 ? 25.539 -0.738 -40.690 1.00 63.78 91 GLY A N 1
ATOM 712 C CA . GLY A 1 91 ? 25.175 -2.090 -41.134 1.00 63.78 91 GLY A CA 1
ATOM 713 C C . GLY A 1 91 ? 25.888 -2.579 -42.397 1.00 63.78 91 GLY A C 1
ATOM 714 O O . GLY A 1 91 ? 25.967 -3.781 -42.622 1.00 63.78 91 GLY A O 1
ATOM 715 N N . LYS A 1 92 ? 26.444 -1.668 -43.206 1.00 63.59 92 LYS A N 1
ATOM 716 C CA . LYS A 1 92 ? 27.250 -1.991 -44.398 1.00 63.59 92 LYS A CA 1
ATOM 717 C C . LYS A 1 92 ? 28.764 -2.010 -44.145 1.00 63.59 92 LYS A C 1
ATOM 719 O O . LYS A 1 92 ? 29.504 -2.421 -45.032 1.00 63.59 92 LYS A O 1
ATOM 724 N N . HIS A 1 93 ? 29.221 -1.535 -42.985 1.00 61.56 93 HIS A N 1
ATOM 725 C CA . HIS A 1 93 ? 30.635 -1.272 -42.704 1.00 61.56 93 HIS A CA 1
ATOM 726 C C . HIS A 1 93 ? 31.241 -2.219 -41.661 1.00 61.56 93 HIS A C 1
ATOM 728 O O . HIS A 1 93 ? 32.394 -2.603 -41.824 1.00 61.56 93 HIS A O 1
ATOM 734 N N . ASP A 1 94 ? 30.488 -2.634 -40.635 1.00 58.44 94 ASP A N 1
ATOM 735 C CA . ASP A 1 94 ? 30.953 -3.635 -39.663 1.00 58.44 94 ASP A CA 1
ATOM 736 C C . ASP A 1 94 ? 29.772 -4.342 -38.974 1.00 58.44 94 ASP A C 1
ATOM 738 O O . ASP A 1 94 ? 29.022 -3.737 -38.206 1.00 58.44 94 ASP A O 1
ATOM 742 N N . ALA A 1 95 ? 29.614 -5.644 -39.232 1.00 59.94 95 ALA A N 1
ATOM 743 C CA . ALA A 1 95 ? 28.545 -6.467 -38.662 1.00 59.94 95 ALA A CA 1
ATOM 744 C C . ALA A 1 95 ? 28.688 -6.689 -37.141 1.00 59.94 95 ALA A C 1
ATOM 746 O O . ALA A 1 95 ? 27.704 -6.969 -36.462 1.00 59.94 95 ALA A O 1
ATOM 747 N N . ARG A 1 96 ? 29.885 -6.516 -36.566 1.00 60.69 96 ARG A N 1
ATOM 748 C CA . ARG A 1 96 ? 30.132 -6.763 -35.131 1.00 60.69 96 ARG A CA 1
ATOM 749 C C . ARG A 1 96 ? 29.584 -5.651 -34.236 1.00 60.69 96 ARG A C 1
ATOM 751 O O . ARG A 1 96 ? 29.144 -5.909 -33.121 1.00 60.69 96 ARG A O 1
ATOM 758 N N . ILE A 1 97 ? 29.562 -4.414 -34.738 1.00 58.97 97 ILE A N 1
ATOM 759 C CA . ILE A 1 97 ? 28.958 -3.247 -34.060 1.00 58.97 97 ILE A CA 1
ATOM 760 C C . ILE A 1 97 ? 27.431 -3.414 -33.949 1.00 58.97 97 ILE A C 1
ATOM 762 O O . ILE A 1 97 ? 26.785 -2.901 -33.038 1.00 58.97 97 ILE A O 1
ATOM 766 N N . VAL A 1 98 ? 26.866 -4.172 -34.882 1.00 55.38 98 VAL A N 1
ATOM 767 C CA . VAL A 1 98 ? 25.438 -4.385 -35.098 1.00 55.38 98 VAL A CA 1
ATOM 768 C C . VAL A 1 98 ? 24.895 -5.519 -34.206 1.00 55.38 98 VAL A C 1
ATOM 770 O O . VAL A 1 98 ? 23.744 -5.470 -33.764 1.00 55.38 98 VAL A O 1
ATOM 773 N N . GLU A 1 99 ? 25.736 -6.495 -33.849 1.00 57.41 99 GLU A N 1
ATOM 774 C CA . GLU A 1 99 ? 25.402 -7.607 -32.942 1.00 57.41 99 GLU A CA 1
ATOM 775 C C . GLU A 1 99 ? 25.353 -7.217 -31.453 1.00 57.41 99 GLU A C 1
ATOM 777 O O . GLU A 1 99 ? 24.761 -7.942 -30.645 1.00 57.41 99 GLU A O 1
ATOM 782 N N . PHE A 1 100 ? 25.901 -6.054 -31.073 1.00 52.78 100 PHE A N 1
ATOM 783 C CA . PHE A 1 100 ? 25.919 -5.579 -29.686 1.00 52.78 100 PHE A CA 1
ATOM 784 C C . PHE A 1 100 ? 24.488 -5.272 -29.193 1.00 52.78 100 PHE A C 1
ATOM 786 O O . PHE A 1 100 ? 23.941 -4.184 -29.373 1.00 52.78 100 PHE A O 1
ATOM 793 N N . GLY A 1 101 ? 23.842 -6.274 -28.587 1.00 52.25 101 GLY A N 1
ATOM 794 C CA . GLY A 1 101 ? 22.483 -6.198 -28.036 1.00 52.25 101 GLY A CA 1
ATOM 795 C C . GLY A 1 101 ? 21.433 -7.107 -28.691 1.00 52.25 101 GLY A C 1
ATOM 796 O O . GLY A 1 101 ? 20.268 -7.049 -28.281 1.00 52.25 101 GLY A O 1
ATOM 797 N N . LEU A 1 102 ? 21.800 -7.937 -29.677 1.00 53.41 102 LEU A N 1
ATOM 798 C CA . LEU A 1 102 ? 20.959 -9.054 -30.143 1.00 53.41 102 LEU A CA 1
ATOM 799 C C . LEU A 1 102 ? 21.166 -10.329 -29.311 1.00 53.41 102 LEU A C 1
ATOM 801 O O . LEU A 1 102 ? 20.220 -11.093 -29.135 1.00 53.41 102 LEU A O 1
ATOM 805 N N . ASP A 1 103 ? 22.356 -10.508 -28.737 1.00 51.50 103 ASP A N 1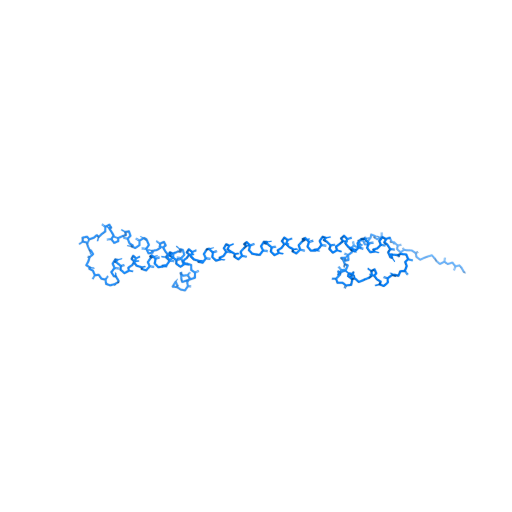
ATOM 806 C CA . ASP A 1 103 ? 22.768 -11.741 -28.047 1.00 51.50 103 ASP A CA 1
ATOM 807 C C . ASP A 1 103 ? 22.006 -12.021 -26.728 1.00 51.50 103 ASP A C 1
ATOM 809 O O . ASP A 1 103 ? 22.045 -13.113 -26.170 1.00 51.50 103 ASP A O 1
ATOM 813 N N . THR A 1 104 ? 21.234 -11.050 -26.223 1.00 47.88 104 THR A N 1
ATOM 814 C CA . THR A 1 104 ? 20.407 -11.208 -25.011 1.00 47.88 104 THR A CA 1
ATOM 815 C C . THR A 1 104 ? 18.937 -11.533 -25.290 1.00 47.88 104 THR A C 1
AT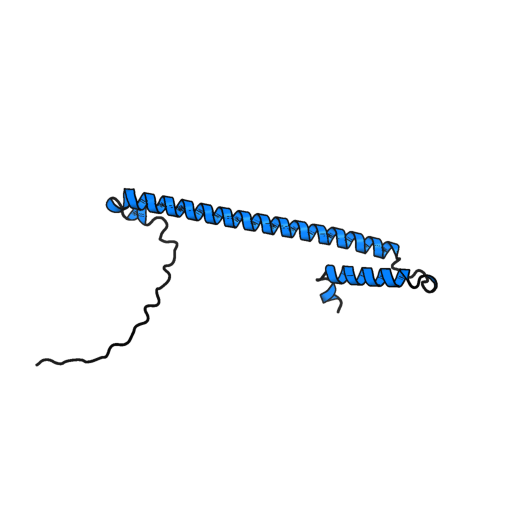OM 817 O O . THR A 1 104 ? 18.188 -11.847 -24.362 1.00 47.88 104 THR A O 1
ATOM 820 N N . LEU A 1 105 ? 18.490 -11.502 -26.549 1.00 45.59 105 LEU A N 1
ATOM 821 C CA . LEU A 1 105 ? 17.121 -11.852 -26.927 1.00 45.59 105 LEU A CA 1
ATOM 822 C C . LEU A 1 105 ? 17.112 -13.270 -27.502 1.00 45.59 105 LEU A C 1
ATOM 824 O O . LEU A 1 105 ? 17.291 -13.454 -28.702 1.00 45.59 105 LEU A O 1
ATOM 828 N N . LYS A 1 106 ? 16.865 -14.285 -26.655 1.00 43.62 106 LYS A N 1
ATOM 829 C CA . LYS A 1 106 ? 16.557 -15.650 -27.128 1.00 43.62 106 LYS A CA 1
ATOM 830 C C . LYS A 1 106 ? 15.517 -15.554 -28.246 1.00 43.62 106 LYS A C 1
ATOM 832 O O . LYS A 1 106 ? 14.401 -15.088 -28.003 1.00 43.62 106 LYS A O 1
ATOM 837 N N . SER A 1 107 ? 15.882 -15.988 -29.455 1.00 47.88 107 SER A N 1
ATOM 838 C CA . SER A 1 107 ? 14.936 -16.037 -30.568 1.00 47.88 107 SER A CA 1
ATOM 839 C C . SER A 1 107 ? 13.724 -16.868 -30.135 1.00 47.88 107 SER A C 1
ATOM 841 O O . SER A 1 107 ? 13.862 -17.964 -29.579 1.00 47.88 107 SER A O 1
ATOM 843 N N . ARG A 1 108 ? 12.510 -16.333 -30.310 1.00 51.41 108 ARG A N 1
ATOM 844 C CA . ARG A 1 108 ? 11.318 -17.176 -30.190 1.00 51.41 108 ARG A CA 1
ATOM 845 C C . ARG A 1 108 ? 11.410 -18.158 -31.345 1.00 51.41 108 ARG A C 1
ATOM 847 O O . ARG A 1 108 ? 11.316 -17.729 -32.491 1.00 51.41 108 ARG A O 1
ATOM 854 N N . LYS A 1 109 ? 11.608 -19.446 -31.046 1.00 41.72 109 LYS A N 1
ATOM 855 C CA . LYS A 1 109 ? 11.433 -20.515 -32.031 1.00 41.72 109 LYS A CA 1
ATOM 856 C C . LYS A 1 109 ? 10.072 -20.299 -32.691 1.00 41.72 109 LYS A C 1
ATOM 858 O O . LYS A 1 109 ? 9.045 -20.440 -32.029 1.00 41.72 109 LYS A O 1
ATOM 863 N N . SER A 1 110 ? 10.063 -19.933 -33.968 1.00 42.66 110 SER A N 1
ATOM 864 C CA . SER A 1 110 ? 8.890 -20.146 -34.798 1.00 42.66 110 SER A CA 1
ATOM 865 C C . SER A 1 110 ? 8.691 -21.653 -34.834 1.00 42.66 110 SER A C 1
ATOM 867 O O . SER A 1 110 ? 9.550 -22.378 -35.337 1.00 42.66 110 SER A O 1
ATOM 869 N N . VAL A 1 111 ? 7.608 -22.127 -34.227 1.00 43.19 111 VAL A N 1
ATOM 870 C CA . VAL A 1 111 ? 7.124 -23.484 -34.460 1.00 43.19 111 VAL A CA 1
ATOM 871 C C . VAL A 1 111 ? 6.741 -23.517 -35.933 1.00 43.19 111 VAL A C 1
ATOM 873 O O . VAL A 1 111 ? 5.690 -23.019 -36.324 1.00 43.19 111 VAL A O 1
ATOM 876 N N . VAL A 1 112 ? 7.668 -23.991 -36.761 1.00 43.47 112 VAL A N 1
ATOM 877 C CA . VAL A 1 112 ? 7.376 -24.409 -38.123 1.00 43.47 112 VAL A CA 1
ATOM 878 C C . VAL A 1 112 ? 6.599 -25.701 -37.955 1.00 43.47 112 VAL A C 1
ATOM 880 O O . VAL A 1 112 ? 7.160 -26.723 -37.568 1.00 43.47 112 VAL A O 1
ATOM 883 N N . THR A 1 113 ? 5.287 -25.622 -38.137 1.00 40.38 113 THR A N 1
ATOM 884 C CA . THR A 1 113 ? 4.442 -26.801 -38.269 1.00 40.38 113 THR A CA 1
ATOM 885 C C . THR A 1 113 ? 4.837 -27.468 -39.583 1.00 40.38 113 THR A C 1
ATOM 887 O O . THR A 1 113 ? 4.439 -27.013 -40.655 1.00 40.38 113 THR A O 1
ATOM 890 N N . GLU A 1 114 ? 5.687 -28.492 -39.499 1.00 43.56 114 GLU A N 1
ATOM 891 C CA . GLU A 1 114 ? 5.932 -29.435 -40.588 1.00 43.56 114 GLU A CA 1
ATOM 892 C C . GLU A 1 114 ? 4.574 -29.970 -41.043 1.00 43.56 114 GLU A C 1
ATOM 894 O O . GLU A 1 114 ? 3.877 -30.659 -40.300 1.00 43.56 114 GLU A O 1
ATOM 899 N N . THR A 1 115 ? 4.157 -29.572 -42.241 1.00 37.75 115 THR A N 1
ATOM 900 C CA . THR A 1 115 ? 3.055 -30.230 -42.935 1.00 37.75 115 THR A CA 1
ATOM 901 C C . THR A 1 115 ? 3.683 -31.280 -43.830 1.00 37.75 115 THR A C 1
ATOM 903 O O . THR A 1 115 ? 4.550 -30.988 -44.651 1.00 37.75 115 THR A O 1
ATOM 906 N N . GLU A 1 116 ? 3.281 -32.513 -43.563 1.00 47.31 116 GLU A N 1
ATOM 907 C CA . GLU A 1 116 ? 3.709 -33.757 -44.177 1.00 47.31 116 GLU A CA 1
ATOM 908 C C . GLU A 1 116 ? 3.693 -33.692 -45.711 1.00 47.31 116 GLU A C 1
ATOM 910 O O . GLU A 1 116 ? 2.656 -33.431 -46.318 1.00 47.31 116 GLU A O 1
ATOM 915 N N . THR A 1 117 ? 4.809 -34.050 -46.347 1.00 36.53 117 THR A N 1
ATOM 916 C CA . THR A 1 117 ? 4.787 -34.607 -47.705 1.00 36.53 117 THR A CA 1
ATOM 917 C C . THR A 1 117 ? 5.742 -35.789 -47.794 1.00 36.53 117 THR A C 1
ATOM 919 O O . THR A 1 117 ? 6.947 -35.625 -47.962 1.00 36.53 117 THR A O 1
ATOM 922 N N . GLY A 1 118 ? 5.158 -36.978 -47.632 1.00 39.03 118 GLY A N 1
ATOM 923 C CA . GLY A 1 118 ? 5.246 -38.073 -48.599 1.00 39.03 118 GLY A CA 1
ATOM 924 C C . GLY A 1 118 ? 6.634 -38.504 -49.063 1.00 39.03 118 GLY A C 1
ATOM 925 O O . GLY A 1 118 ? 7.205 -37.946 -49.992 1.00 39.03 118 GLY A O 1
ATOM 926 N N . THR A 1 119 ? 7.100 -39.591 -48.462 1.00 39.12 119 THR A N 1
ATOM 927 C CA . THR A 1 119 ? 8.127 -40.501 -48.965 1.00 39.12 119 THR A CA 1
ATOM 928 C C . THR A 1 119 ? 7.760 -41.045 -50.350 1.00 39.12 119 THR A C 1
ATOM 930 O O . THR A 1 119 ? 6.731 -41.697 -50.478 1.00 39.12 119 THR A O 1
ATOM 933 N N . GLU A 1 120 ? 8.637 -40.900 -51.345 1.00 38.50 120 GLU A N 1
ATOM 934 C CA . GLU A 1 120 ? 8.780 -41.926 -52.385 1.00 38.50 120 GLU A CA 1
ATOM 935 C C . GLU A 1 120 ? 10.201 -41.908 -52.964 1.00 38.50 120 GLU A C 1
ATOM 937 O O . GLU A 1 120 ? 10.654 -40.940 -53.575 1.00 38.50 120 GLU A O 1
ATOM 942 N N . ALA A 1 121 ? 10.934 -42.986 -52.688 1.00 45.62 121 ALA A N 1
ATOM 943 C CA . ALA A 1 121 ? 12.251 -43.258 -53.232 1.00 45.62 121 ALA A CA 1
ATOM 944 C C . ALA A 1 121 ? 12.089 -43.822 -54.649 1.00 45.62 121 ALA A C 1
ATOM 946 O O . ALA A 1 121 ? 11.538 -44.907 -54.819 1.00 45.62 121 ALA A O 1
ATOM 947 N N . ALA A 1 122 ? 12.589 -43.105 -55.655 1.00 39.09 122 ALA A N 1
ATOM 948 C CA . ALA A 1 122 ? 12.681 -43.598 -57.024 1.00 39.09 122 ALA A CA 1
ATOM 949 C C . ALA A 1 122 ? 14.125 -44.020 -57.332 1.00 39.09 122 ALA A C 1
ATOM 951 O O . ALA A 1 122 ? 15.044 -43.204 -57.384 1.00 39.09 122 ALA A O 1
ATOM 952 N N . THR A 1 123 ? 14.288 -45.329 -57.499 1.00 42.56 123 THR A N 1
ATOM 953 C CA . THR A 1 123 ? 15.448 -46.040 -58.042 1.00 42.56 123 THR A CA 1
ATOM 954 C C . THR A 1 123 ? 15.660 -45.683 -59.520 1.00 42.56 123 THR A C 1
ATOM 956 O O . THR A 1 123 ? 14.690 -45.557 -60.267 1.00 42.56 123 THR A O 1
ATOM 959 N N . THR A 1 124 ? 16.912 -45.589 -59.969 1.00 38.91 124 THR A N 1
ATOM 960 C CA . THR A 1 124 ? 17.283 -45.477 -61.396 1.00 38.91 124 THR A CA 1
ATOM 961 C C . THR A 1 124 ? 18.496 -46.384 -61.691 1.00 38.91 124 THR A C 1
ATOM 963 O O . THR A 1 124 ? 19.216 -46.721 -60.750 1.00 38.91 124 THR A O 1
ATOM 966 N N . PRO A 1 125 ? 18.643 -46.848 -62.951 1.00 49.41 125 PRO A N 1
ATOM 967 C CA . PRO A 1 125 ? 19.079 -48.199 -63.341 1.00 49.41 125 PRO A CA 1
ATOM 968 C C . PRO A 1 125 ? 20.579 -48.493 -63.257 1.00 49.41 125 PRO A C 1
ATOM 970 O O . PRO A 1 125 ? 21.389 -47.548 -63.381 1.00 49.41 125 PRO A O 1
#

Radius of gyration: 33.94 Å; chains: 1; bounding box: 58×53×99 Å